Protein AF-A0A699SWR4-F1 (afdb_monomer_lite)

Organism: Tanacetum cinerariifolium (NCBI:txid118510)

Structure (mmCIF, N/CA/C/O backbone):
data_AF-A0A699SWR4-F1
#
_entry.id   AF-A0A699SWR4-F1
#
loop_
_atom_site.group_PDB
_atom_site.id
_atom_site.type_symbol
_atom_site.label_atom_id
_atom_site.label_alt_id
_atom_site.label_comp_id
_atom_site.label_asym_id
_atom_site.label_entity_id
_atom_site.label_seq_id
_atom_site.pdbx_PDB_ins_code
_atom_site.Cartn_x
_atom_site.Cartn_y
_atom_site.Cartn_z
_atom_site.occupancy
_atom_site.B_iso_or_equiv
_atom_site.auth_seq_id
_atom_site.auth_comp_id
_atom_site.auth_asym_id
_atom_site.auth_atom_id
_atom_site.pdbx_PDB_model_num
ATOM 1 N N . MET A 1 1 ? -3.259 -6.787 -15.271 1.00 57.53 1 MET A N 1
ATOM 2 C CA . MET A 1 1 ? -4.156 -6.525 -14.122 1.00 57.53 1 MET A CA 1
ATOM 3 C C . MET A 1 1 ? -5.266 -7.560 -14.069 1.00 57.53 1 MET A C 1
ATOM 5 O O . MET A 1 1 ? -5.695 -7.876 -12.969 1.00 57.53 1 MET A O 1
ATOM 9 N N . ASP A 1 2 ? -5.693 -8.113 -15.210 1.00 59.84 2 ASP A N 1
ATOM 10 C CA . ASP A 1 2 ? -6.734 -9.155 -15.297 1.00 59.84 2 ASP A CA 1
ATOM 11 C C . ASP A 1 2 ? -6.330 -10.509 -14.678 1.00 59.84 2 ASP A C 1
ATOM 13 O O . ASP A 1 2 ? -7.136 -11.424 -14.538 1.00 59.84 2 ASP A O 1
ATOM 17 N N . ASP A 1 3 ? -5.061 -10.639 -14.308 1.00 80.44 3 ASP A N 1
ATOM 18 C CA . ASP A 1 3 ? -4.414 -11.795 -13.708 1.00 80.44 3 ASP A CA 1
ATOM 19 C C . ASP A 1 3 ? -4.476 -11.812 -12.167 1.00 80.44 3 ASP A C 1
ATOM 21 O O . ASP A 1 3 ? -4.221 -12.850 -11.550 1.00 80.44 3 ASP A O 1
ATOM 25 N N . PHE A 1 4 ? -4.891 -10.714 -11.527 1.00 81.94 4 PHE A N 1
ATOM 26 C CA . PHE A 1 4 ? -5.084 -10.657 -10.076 1.00 81.94 4 PHE A CA 1
ATOM 27 C C . PHE A 1 4 ? -6.535 -10.951 -9.699 1.00 81.94 4 PHE A C 1
ATOM 29 O O . PHE A 1 4 ? -7.469 -10.392 -10.266 1.00 81.94 4 PHE A O 1
ATOM 36 N N . LYS A 1 5 ? -6.738 -11.793 -8.679 1.00 88.12 5 LYS A N 1
ATOM 37 C CA . LYS A 1 5 ? -8.084 -12.050 -8.139 1.00 88.12 5 LYS A CA 1
ATOM 38 C C . LYS A 1 5 ? -8.679 -10.816 -7.463 1.00 88.12 5 LYS A C 1
ATOM 40 O O . LYS A 1 5 ? -9.885 -10.614 -7.526 1.00 88.12 5 LYS A O 1
ATOM 45 N N . VAL A 1 6 ? -7.832 -10.017 -6.814 1.00 89.94 6 VAL A N 1
ATOM 46 C CA . VAL A 1 6 ? -8.196 -8.790 -6.100 1.00 89.94 6 VAL A CA 1
ATOM 47 C C . VAL A 1 6 ? -7.030 -7.808 -6.200 1.00 89.94 6 VAL A C 1
ATOM 49 O O . VAL A 1 6 ? -5.873 -8.212 -6.097 1.00 89.94 6 VAL A O 1
ATOM 52 N N . VAL A 1 7 ? -7.337 -6.520 -6.365 1.00 89.94 7 VAL A N 1
ATOM 53 C CA . VAL A 1 7 ? -6.365 -5.422 -6.284 1.00 89.94 7 VAL A CA 1
ATOM 54 C C . VAL A 1 7 ? -6.783 -4.491 -5.151 1.00 89.94 7 VAL A C 1
ATOM 56 O O . VAL A 1 7 ? -7.900 -3.977 -5.147 1.00 89.94 7 VAL A O 1
ATOM 59 N N . LEU A 1 8 ? -5.887 -4.278 -4.186 1.00 92.38 8 LEU A N 1
ATOM 60 C CA . LEU A 1 8 ? -6.110 -3.361 -3.068 1.00 92.38 8 LEU A CA 1
ATOM 61 C C . LEU A 1 8 ? -5.557 -1.979 -3.427 1.00 92.38 8 LEU A C 1
ATOM 63 O O . LEU A 1 8 ? -4.354 -1.815 -3.626 1.00 92.38 8 LEU A O 1
ATOM 67 N N . GLY A 1 9 ? -6.445 -0.992 -3.538 1.00 93.31 9 GLY A N 1
ATOM 68 C CA . GLY A 1 9 ? -6.070 0.397 -3.801 1.00 93.31 9 GLY A CA 1
ATOM 69 C C . GLY A 1 9 ? -5.556 1.120 -2.554 1.00 93.31 9 GLY A C 1
ATOM 70 O O . GLY A 1 9 ? -5.783 0.684 -1.427 1.00 93.31 9 GLY A O 1
ATOM 71 N N . LEU A 1 10 ? -4.917 2.275 -2.758 1.00 93.81 10 LEU A N 1
ATOM 72 C CA . LEU A 1 10 ? -4.425 3.115 -1.660 1.00 93.81 10 LEU A CA 1
ATOM 73 C C . LEU A 1 10 ? -5.550 3.586 -0.728 1.00 93.81 10 LEU A C 1
ATOM 75 O O . LEU A 1 10 ? -5.347 3.619 0.47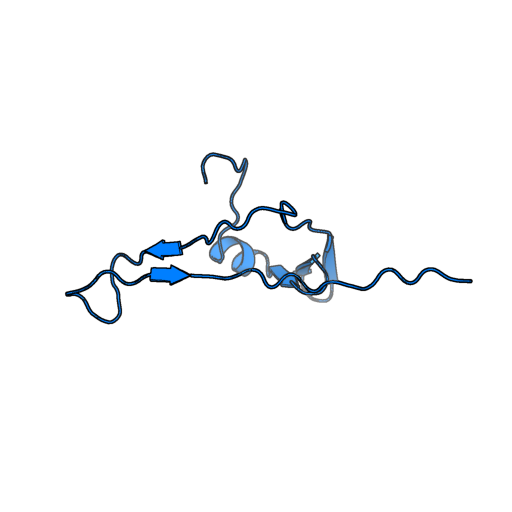5 1.00 93.81 10 LEU A O 1
ATOM 79 N N . GLU A 1 11 ? -6.742 3.877 -1.259 1.00 95.75 11 GLU A N 1
ATOM 80 C CA . GLU A 1 11 ? -7.912 4.258 -0.451 1.00 95.75 11 GLU A CA 1
ATOM 81 C C . GLU A 1 11 ? -8.325 3.149 0.528 1.00 95.75 11 GLU A C 1
ATOM 83 O O . GLU A 1 11 ? -8.649 3.413 1.684 1.00 95.75 11 GLU A O 1
ATOM 88 N N . PHE A 1 12 ? -8.272 1.886 0.089 1.00 95.81 12 PHE A N 1
ATOM 89 C CA . PHE A 1 12 ? -8.537 0.754 0.971 1.00 95.81 12 PHE A CA 1
ATOM 90 C C . PHE A 1 12 ? -7.472 0.660 2.064 1.00 95.81 12 PHE A C 1
ATOM 92 O O . PHE A 1 12 ? -7.823 0.544 3.235 1.00 95.81 12 PHE A O 1
ATOM 99 N N . LEU A 1 13 ? -6.191 0.732 1.682 1.00 95.62 13 LEU A N 1
ATOM 100 C CA . LEU A 1 13 ? -5.069 0.668 2.619 1.00 95.62 13 LEU A CA 1
ATOM 101 C C . LEU A 1 13 ? -5.141 1.790 3.662 1.00 95.62 13 LEU A C 1
ATOM 103 O O . LEU A 1 13 ? -4.962 1.515 4.843 1.00 95.62 13 LEU A O 1
ATOM 107 N N . ASP A 1 14 ? -5.491 3.010 3.256 1.00 95.25 14 ASP A N 1
ATOM 108 C CA . ASP A 1 14 ? -5.690 4.145 4.162 1.00 95.25 14 ASP A CA 1
ATOM 109 C C . ASP A 1 14 ? -6.837 3.881 5.150 1.00 95.25 14 ASP A C 1
ATOM 111 O O . ASP A 1 14 ? -6.660 3.974 6.367 1.00 95.25 14 ASP A O 1
ATOM 115 N N . LYS A 1 15 ? -7.987 3.412 4.648 1.00 95.88 15 LYS A N 1
ATOM 116 C CA . LYS A 1 15 ? -9.160 3.085 5.473 1.00 95.88 15 LYS A CA 1
ATOM 117 C C . LYS A 1 15 ? -8.875 2.021 6.535 1.00 95.88 15 LYS A C 1
ATOM 119 O O . LYS A 1 15 ? -9.420 2.108 7.634 1.00 95.88 15 LYS A O 1
ATOM 124 N N . VAL A 1 16 ? -8.056 1.017 6.217 1.00 94.50 16 VAL A N 1
ATOM 125 C CA . VAL A 1 16 ? -7.667 -0.039 7.170 1.00 94.50 16 VAL A CA 1
ATOM 126 C C . VAL A 1 16 ? -6.340 0.249 7.877 1.00 94.50 16 VAL A C 1
ATOM 128 O O . VAL A 1 16 ? -5.824 -0.626 8.568 1.00 94.50 16 VAL A O 1
ATOM 131 N N . ARG A 1 17 ? -5.776 1.455 7.709 1.00 96.00 17 ARG A N 1
ATOM 132 C CA . ARG A 1 17 ? -4.489 1.878 8.285 1.00 96.00 17 ARG A CA 1
ATOM 133 C C . ARG A 1 17 ? -3.362 0.873 8.016 1.00 96.00 17 ARG A C 1
ATOM 135 O O . ARG A 1 17 ? -2.570 0.548 8.904 1.00 96.00 17 ARG A O 1
ATOM 142 N N . ALA A 1 18 ? -3.314 0.368 6.789 1.00 96.69 18 ALA A N 1
ATOM 143 C CA . ALA A 1 18 ? -2.323 -0.586 6.332 1.00 96.69 18 ALA A CA 1
ATOM 144 C C . ALA A 1 18 ? -1.257 0.074 5.455 1.00 96.69 18 ALA A C 1
ATOM 146 O O . ALA A 1 18 ? -1.557 0.939 4.634 1.00 96.69 18 ALA A O 1
ATOM 147 N N . PHE A 1 19 ? -0.006 -0.367 5.581 1.00 94.75 19 PHE A N 1
ATOM 148 C CA . PHE A 1 19 ? 1.090 0.097 4.734 1.00 94.75 19 PHE A CA 1
ATOM 149 C C . PHE A 1 19 ? 2.096 -1.025 4.436 1.00 94.75 19 PHE A C 1
ATOM 151 O O . PHE A 1 19 ? 2.384 -1.861 5.300 1.00 94.75 19 PHE A O 1
ATOM 158 N N . PRO A 1 20 ? 2.645 -1.074 3.209 1.00 93.50 20 PRO A N 1
ATOM 159 C CA . PRO A 1 20 ? 3.629 -2.081 2.841 1.00 93.50 20 PRO A CA 1
ATOM 160 C C . PRO A 1 20 ? 5.006 -1.754 3.437 1.00 93.50 20 PRO A C 1
ATOM 162 O O . PRO A 1 20 ? 5.567 -0.683 3.207 1.00 93.50 20 PRO A O 1
ATOM 165 N N . MET A 1 21 ? 5.597 -2.715 4.141 1.00 93.38 21 MET A N 1
ATOM 166 C CA . MET A 1 21 ? 7.005 -2.719 4.534 1.00 93.38 21 MET A CA 1
ATOM 167 C C . MET A 1 21 ? 7.810 -3.508 3.500 1.00 93.38 21 MET A C 1
ATOM 169 O O . MET A 1 21 ? 8.043 -4.711 3.621 1.00 93.38 21 MET A O 1
ATOM 173 N N . LEU A 1 22 ? 8.232 -2.806 2.446 1.00 86.12 22 LEU A N 1
ATOM 174 C CA . LEU A 1 22 ? 8.862 -3.415 1.269 1.00 86.12 22 LEU A CA 1
ATOM 175 C C . LEU A 1 22 ? 10.149 -4.194 1.588 1.00 86.12 22 LEU A C 1
ATOM 177 O O . LEU A 1 22 ? 10.416 -5.207 0.948 1.00 86.12 22 LEU A O 1
ATOM 181 N N . PHE A 1 23 ? 10.939 -3.742 2.568 1.00 85.06 23 PHE A N 1
ATOM 182 C CA . PHE A 1 23 ? 12.210 -4.382 2.928 1.00 85.06 23 PHE A CA 1
ATOM 183 C C . PHE A 1 23 ? 12.025 -5.724 3.653 1.00 85.06 23 PHE A C 1
ATOM 185 O O . PHE A 1 23 ? 12.871 -6.601 3.529 1.00 85.06 23 PHE A O 1
ATOM 192 N N . SER A 1 24 ? 10.926 -5.891 4.394 1.00 89.06 24 SER A N 1
ATOM 193 C CA . SER A 1 24 ? 10.610 -7.109 5.150 1.00 89.06 24 SER A CA 1
ATOM 194 C C . SER A 1 24 ? 9.580 -7.988 4.445 1.00 89.06 24 SER A C 1
ATOM 196 O O . SER A 1 24 ? 9.078 -8.938 5.043 1.00 89.06 24 SER A O 1
ATOM 198 N N . ASN A 1 25 ? 9.231 -7.656 3.194 1.00 91.44 25 ASN A N 1
ATOM 199 C CA . ASN A 1 25 ? 8.165 -8.303 2.435 1.00 91.44 25 ASN A CA 1
ATOM 200 C C . ASN A 1 25 ? 6.903 -8.498 3.293 1.00 91.44 25 ASN A C 1
ATOM 202 O O . ASN A 1 25 ? 6.344 -9.589 3.346 1.00 91.44 25 ASN A O 1
ATOM 206 N N . SER A 1 26 ? 6.464 -7.465 4.008 1.00 94.25 26 SER A N 1
ATOM 207 C CA . SER A 1 26 ? 5.312 -7.559 4.911 1.00 94.25 26 SER A CA 1
ATOM 208 C C . SER A 1 26 ? 4.332 -6.413 4.685 1.00 94.25 26 SER A C 1
ATOM 210 O O . SER A 1 26 ? 4.726 -5.316 4.293 1.00 94.25 26 SER A O 1
ATOM 212 N N . LEU A 1 27 ? 3.052 -6.644 4.959 1.00 95.94 27 LEU A N 1
ATOM 213 C CA . LEU A 1 27 ? 2.025 -5.613 5.065 1.00 95.94 27 LEU A CA 1
ATOM 214 C C . LEU A 1 27 ? 1.709 -5.415 6.547 1.00 95.94 27 LEU A C 1
ATOM 216 O O . LEU A 1 27 ? 1.289 -6.353 7.223 1.00 95.94 27 LEU A O 1
ATOM 220 N N . CYS A 1 28 ? 1.925 -4.206 7.051 1.00 96.88 28 CYS A N 1
ATOM 221 C CA . CYS A 1 28 ? 1.555 -3.849 8.414 1.00 96.88 28 CYS A CA 1
ATOM 222 C C . CYS A 1 28 ? 0.143 -3.267 8.409 1.00 96.88 28 CYS A C 1
ATOM 224 O O . CYS A 1 28 ? -0.149 -2.420 7.569 1.00 96.88 28 CYS A O 1
ATOM 226 N N . ILE A 1 29 ? -0.712 -3.708 9.329 1.00 97.56 29 ILE A N 1
ATOM 227 C CA . ILE A 1 29 ? -2.064 -3.190 9.554 1.00 97.56 29 ILE A CA 1
ATOM 228 C C . ILE A 1 29 ? -2.125 -2.684 10.994 1.00 97.56 29 ILE A C 1
ATOM 230 O O . ILE A 1 29 ? -1.816 -3.430 11.928 1.00 97.56 29 ILE A O 1
ATOM 234 N N . LEU A 1 30 ? -2.497 -1.419 11.172 1.00 96.56 30 LEU A N 1
ATOM 235 C CA . LEU A 1 30 ? -2.568 -0.780 12.483 1.00 96.56 30 LEU A CA 1
ATOM 236 C C . LEU A 1 30 ? -4.011 -0.726 12.988 1.00 96.56 30 LEU A C 1
ATOM 238 O O . LEU A 1 30 ? -4.883 -0.190 12.307 1.00 96.56 30 LEU A O 1
ATOM 242 N N . ASP A 1 31 ? -4.242 -1.170 14.222 1.00 92.50 31 ASP A N 1
ATOM 243 C CA . ASP A 1 31 ? -5.537 -1.034 14.891 1.00 92.50 31 ASP A CA 1
ATOM 244 C C . ASP A 1 31 ? -5.364 -0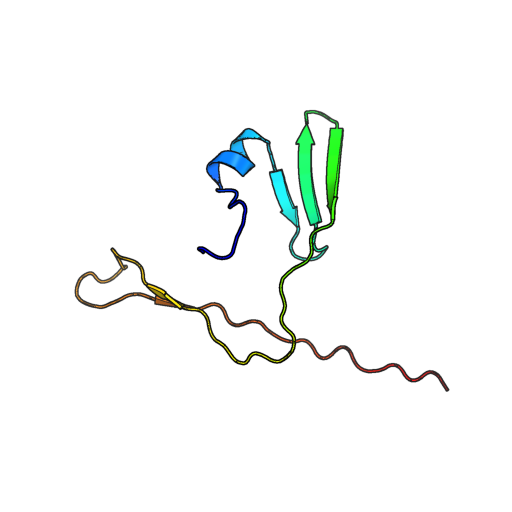.528 16.329 1.00 92.50 31 ASP A C 1
ATOM 246 O O . ASP A 1 31 ? -5.113 -1.277 17.271 1.00 92.50 31 ASP A O 1
ATOM 250 N N . GLY A 1 32 ? -5.449 0.793 16.486 1.00 88.69 32 GLY A N 1
ATOM 251 C CA . GLY A 1 32 ? -5.164 1.473 17.752 1.00 88.69 32 GLY A CA 1
ATOM 252 C C . GLY A 1 32 ? -3.728 1.215 18.215 1.00 88.69 32 GLY A C 1
ATOM 253 O O . GLY A 1 32 ? -2.788 1.639 17.541 1.00 88.69 32 GLY A O 1
ATOM 254 N N . GLU A 1 33 ? -3.596 0.533 19.354 1.00 91.69 33 GLU A N 1
ATOM 255 C CA . GLU A 1 33 ? -2.327 0.082 19.949 1.00 91.69 33 GLU A CA 1
ATOM 256 C C . GLU A 1 33 ? -1.866 -1.285 19.414 1.00 91.69 33 GLU A C 1
ATOM 258 O O . GLU A 1 33 ? -0.719 -1.682 19.618 1.00 91.69 33 GLU A O 1
ATOM 263 N N . ASN A 1 34 ? -2.741 -2.007 18.709 1.00 94.19 34 ASN A N 1
ATOM 264 C CA . ASN A 1 34 ? -2.430 -3.306 18.135 1.00 94.19 34 ASN A CA 1
ATOM 265 C C . ASN A 1 34 ? -1.817 -3.159 16.744 1.00 94.19 34 ASN A C 1
ATOM 267 O O . ASN A 1 34 ? -2.123 -2.240 15.977 1.00 94.19 34 ASN A O 1
ATOM 271 N N . THR A 1 35 ? -0.977 -4.128 16.391 1.00 94.88 35 THR A N 1
ATOM 272 C CA . THR A 1 35 ? -0.402 -4.239 15.052 1.00 94.88 35 THR A CA 1
ATOM 273 C C . THR A 1 35 ? -0.529 -5.669 14.555 1.00 94.88 35 THR A C 1
ATOM 275 O O . THR A 1 35 ? -0.376 -6.627 15.315 1.00 94.88 35 THR A O 1
ATOM 278 N N . CYS A 1 36 ? -0.825 -5.812 13.270 1.00 95.69 36 CYS A N 1
ATOM 279 C CA . CYS A 1 36 ? -0.827 -7.092 12.582 1.00 95.69 36 CYS A CA 1
ATOM 280 C C . CYS A 1 36 ? 0.167 -7.020 11.424 1.00 95.69 36 CYS A C 1
ATOM 282 O O . CYS A 1 36 ? 0.049 -6.158 10.554 1.00 95.69 36 CYS A O 1
ATOM 284 N N . MET A 1 37 ? 1.148 -7.923 11.416 1.00 96.12 37 MET A N 1
ATOM 285 C CA . MET A 1 37 ? 2.029 -8.112 10.269 1.00 96.12 37 MET A CA 1
ATOM 286 C C . MET A 1 37 ? 1.554 -9.301 9.450 1.00 96.12 37 MET A C 1
ATOM 288 O O . MET A 1 37 ? 1.495 -10.428 9.939 1.00 96.12 37 MET A O 1
ATOM 292 N N . VAL A 1 38 ? 1.261 -9.043 8.183 1.00 95.38 38 VAL A N 1
ATOM 293 C CA . VAL A 1 38 ? 0.945 -10.068 7.196 1.00 95.38 38 VAL A CA 1
ATOM 294 C C . VAL A 1 38 ? 2.179 -10.264 6.329 1.00 95.38 38 VAL A C 1
ATOM 296 O O . VAL A 1 38 ? 2.653 -9.316 5.705 1.00 95.38 38 VAL A O 1
ATOM 299 N N . SER A 1 39 ? 2.714 -11.483 6.290 1.00 95.12 39 SER A N 1
ATOM 300 C CA . SER A 1 39 ? 3.798 -11.810 5.362 1.00 95.12 39 SER A CA 1
ATOM 301 C C . SER A 1 39 ? 3.278 -11.726 3.927 1.00 95.12 39 SER A C 1
ATOM 303 O O . SER A 1 39 ? 2.168 -12.168 3.627 1.00 95.12 39 SER A O 1
ATOM 305 N N . THR A 1 40 ? 4.065 -11.125 3.046 1.00 93.06 40 THR A N 1
ATOM 306 C CA . THR A 1 40 ? 3.751 -10.985 1.626 1.00 93.06 40 THR A CA 1
ATOM 307 C C . THR A 1 40 ? 4.877 -11.570 0.797 1.00 93.06 40 THR A C 1
ATOM 309 O O . THR A 1 40 ? 6.039 -11.555 1.190 1.00 93.06 40 THR A O 1
ATOM 312 N N . GLU A 1 41 ? 4.539 -12.032 -0.394 1.00 87.94 41 GLU A N 1
ATOM 313 C CA . GLU A 1 41 ? 5.524 -12.417 -1.389 1.00 87.94 41 GLU A CA 1
ATOM 314 C C . GLU A 1 41 ? 5.474 -11.405 -2.522 1.00 87.94 41 GLU A C 1
ATOM 316 O O . GLU A 1 41 ? 4.407 -11.002 -2.994 1.00 87.94 41 GLU A O 1
ATOM 321 N N . ARG A 1 42 ? 6.651 -10.963 -2.959 1.00 82.75 42 ARG A N 1
ATOM 322 C CA . ARG A 1 42 ? 6.759 -10.215 -4.204 1.00 82.75 42 ARG A CA 1
ATOM 323 C C . ARG A 1 42 ? 6.845 -11.232 -5.322 1.00 82.75 42 ARG A C 1
ATOM 325 O O . ARG A 1 42 ? 7.706 -12.105 -5.276 1.00 82.75 42 ARG A O 1
ATOM 332 N N . ASP A 1 43 ? 6.016 -11.064 -6.351 1.00 73.38 43 ASP A N 1
ATOM 333 C CA . ASP A 1 43 ? 6.179 -11.787 -7.613 1.00 73.38 43 ASP A CA 1
ATOM 334 C C . ASP A 1 43 ? 7.429 -11.246 -8.337 1.00 73.38 43 ASP A C 1
ATOM 336 O O . ASP A 1 43 ? 7.401 -10.427 -9.269 1.00 73.38 43 ASP A O 1
ATOM 340 N N . ALA A 1 44 ? 8.583 -11.618 -7.793 1.00 61.97 44 ALA A N 1
ATOM 341 C CA . ALA A 1 44 ? 9.884 -11.500 -8.402 1.00 61.97 44 ALA A CA 1
ATOM 342 C C . ALA A 1 44 ? 10.095 -12.785 -9.194 1.00 61.97 44 ALA A C 1
ATOM 344 O O . ALA A 1 44 ? 10.751 -13.710 -8.729 1.00 61.97 44 ALA A O 1
ATOM 345 N N . LYS A 1 45 ? 9.513 -12.858 -10.398 1.00 56.03 45 LYS A N 1
ATOM 346 C CA . LYS A 1 45 ? 9.946 -13.842 -11.395 1.00 56.03 45 LYS A CA 1
ATOM 347 C C . LYS A 1 45 ? 11.437 -13.626 -11.629 1.00 56.03 45 LYS A C 1
ATOM 349 O O . LYS A 1 45 ? 11.818 -12.727 -12.385 1.00 56.03 45 LYS A O 1
ATOM 354 N N . SER A 1 46 ? 12.269 -14.401 -10.938 1.00 51.22 46 SER A N 1
ATOM 355 C CA . SER A 1 46 ? 13.708 -14.390 -11.143 1.00 51.22 46 SER A CA 1
ATOM 356 C C . SER A 1 46 ? 13.963 -1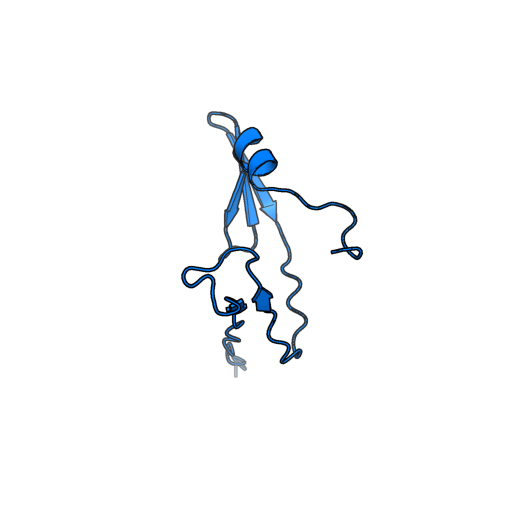4.671 -12.627 1.00 51.22 46 SER A C 1
ATOM 358 O O . SER A 1 46 ? 13.436 -15.618 -13.210 1.00 51.22 46 SER A O 1
ATOM 360 N N . GLY A 1 47 ? 14.686 -13.762 -13.284 1.00 53.59 47 GLY A N 1
ATOM 361 C CA . GLY A 1 47 ? 15.119 -13.934 -14.673 1.00 53.59 47 GLY A CA 1
ATOM 362 C C . GLY A 1 47 ? 14.351 -13.178 -15.764 1.00 53.59 47 GLY A C 1
ATOM 363 O O . GLY A 1 47 ? 14.784 -13.230 -16.916 1.00 53.59 47 GLY A O 1
ATOM 364 N N . SER A 1 48 ? 13.280 -12.427 -15.475 1.00 57.25 48 SER A N 1
ATOM 365 C CA . SER A 1 48 ? 12.655 -11.584 -16.514 1.00 57.25 48 SER A CA 1
ATOM 366 C C . SER A 1 48 ? 13.329 -10.205 -16.585 1.00 57.25 48 SER A C 1
ATOM 368 O O . SER A 1 48 ? 13.180 -9.389 -15.677 1.00 57.25 48 SER A O 1
ATOM 370 N N . LYS A 1 49 ? 14.026 -9.908 -17.692 1.00 58.34 49 LYS A N 1
ATOM 371 C CA . LYS A 1 49 ? 14.571 -8.570 -18.025 1.00 58.34 49 LYS A CA 1
ATOM 372 C C . LYS A 1 49 ? 13.479 -7.587 -18.484 1.00 58.34 49 LYS A C 1
ATOM 374 O O . LYS A 1 49 ? 13.726 -6.719 -19.318 1.00 58.34 49 LYS A O 1
ATOM 379 N N . THR A 1 50 ? 12.249 -7.762 -18.015 1.00 60.06 50 THR A N 1
ATOM 380 C CA . THR A 1 50 ? 11.100 -7.003 -18.500 1.00 60.06 50 THR A CA 1
ATOM 381 C C . THR A 1 50 ? 10.959 -5.721 -17.689 1.00 60.06 50 THR A C 1
ATOM 383 O O . THR A 1 50 ? 10.569 -5.744 -16.522 1.00 60.06 50 THR A O 1
ATOM 386 N N . LEU A 1 51 ? 11.270 -4.590 -18.320 1.00 64.19 51 LEU A N 1
ATOM 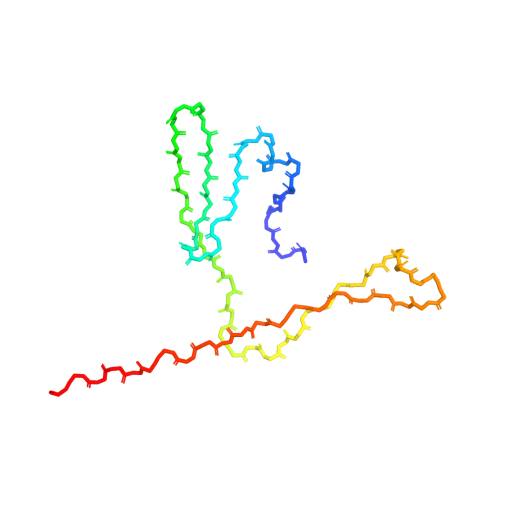387 C CA . LEU A 1 51 ? 10.978 -3.262 -17.792 1.00 64.19 51 LEU A CA 1
ATOM 388 C C . LEU A 1 51 ? 9.472 -3.004 -17.931 1.00 64.19 51 LEU A C 1
ATOM 390 O O . LEU A 1 51 ? 8.943 -2.993 -19.040 1.00 64.19 51 LEU A O 1
ATOM 394 N N . SER A 1 52 ? 8.779 -2.794 -16.813 1.00 66.88 52 SER A N 1
ATOM 395 C CA . SER A 1 52 ? 7.392 -2.321 -16.843 1.00 66.88 52 SER A CA 1
ATOM 396 C C . SER A 1 52 ? 7.384 -0.795 -16.849 1.00 66.88 52 SER A C 1
ATOM 398 O O . SER A 1 52 ? 8.021 -0.169 -15.999 1.00 66.88 52 SER A O 1
ATOM 400 N N . ALA A 1 53 ? 6.665 -0.206 -17.803 1.00 74.50 53 ALA A N 1
ATOM 401 C CA . ALA A 1 53 ? 6.477 1.234 -17.908 1.00 74.50 53 ALA A CA 1
ATOM 402 C C . ALA A 1 53 ? 4.983 1.573 -17.840 1.00 74.50 53 ALA A C 1
ATOM 404 O O . ALA A 1 53 ? 4.169 0.956 -18.527 1.00 74.50 53 ALA A O 1
ATOM 405 N N . MET A 1 54 ? 4.622 2.556 -17.015 1.00 83.12 54 MET A N 1
ATOM 406 C CA . MET A 1 54 ? 3.267 3.100 -16.932 1.00 83.12 54 MET A CA 1
ATOM 407 C C . MET A 1 54 ? 3.234 4.457 -17.630 1.00 83.12 54 MET A C 1
ATOM 409 O O . MET A 1 54 ? 3.937 5.378 -17.221 1.00 83.12 54 MET A O 1
ATOM 413 N N . GLN A 1 55 ? 2.422 4.590 -18.678 1.00 84.44 55 GLN A N 1
ATOM 414 C CA . GLN A 1 55 ? 2.199 5.876 -19.336 1.00 84.44 55 GLN A CA 1
ATOM 415 C C . GLN A 1 55 ? 1.152 6.689 -18.572 1.00 84.44 55 GLN A C 1
ATOM 417 O O . GLN A 1 55 ? 0.043 6.212 -18.327 1.00 84.44 55 GLN A O 1
ATOM 422 N N . PHE A 1 56 ? 1.466 7.940 -18.249 1.00 79.94 56 PHE A N 1
ATOM 423 C CA . PHE A 1 56 ? 0.491 8.869 -17.692 1.00 79.94 56 PHE A CA 1
ATOM 424 C C . PHE A 1 56 ? -0.333 9.514 -18.802 1.00 79.94 56 PHE A C 1
ATOM 426 O O . PHE A 1 56 ? 0.204 10.014 -19.789 1.00 79.94 56 PHE A O 1
ATOM 433 N N . LYS A 1 57 ? -1.652 9.572 -18.597 1.00 77.50 57 LYS A N 1
ATOM 434 C CA . LYS A 1 57 ? -2.570 10.288 -19.493 1.00 77.50 57 LYS A CA 1
ATOM 435 C C . LYS A 1 57 ? -2.288 11.796 -19.525 1.00 77.50 57 LYS A C 1
ATOM 437 O O . LYS A 1 57 ? -2.395 12.408 -20.578 1.00 77.50 57 LYS A O 1
ATOM 442 N N . ASN A 1 58 ? -1.904 12.369 -18.382 1.00 76.94 58 ASN A N 1
ATOM 443 C CA . ASN A 1 58 ? -1.532 13.775 -18.236 1.00 76.94 58 ASN A CA 1
ATOM 444 C C . ASN A 1 58 ? -0.116 13.861 -17.655 1.00 76.94 58 ASN A C 1
ATOM 446 O O . ASN A 1 58 ? 0.064 13.800 -16.441 1.00 76.94 58 ASN A O 1
ATOM 450 N N . GLY A 1 59 ? 0.879 13.962 -18.533 1.00 70.25 59 GLY A N 1
ATOM 451 C CA . GLY A 1 59 ? 2.271 14.185 -18.158 1.00 70.25 59 GLY A CA 1
ATOM 452 C C . GLY A 1 59 ? 2.572 15.636 -17.776 1.00 70.25 59 GLY A C 1
ATOM 453 O O . GLY A 1 59 ? 1.745 16.527 -17.971 1.00 70.25 59 GLY A O 1
ATOM 454 N N . PHE A 1 60 ? 3.783 15.876 -17.261 1.00 73.94 60 PHE A N 1
ATOM 455 C CA . PHE A 1 60 ? 4.289 17.229 -16.991 1.00 73.94 60 PHE A CA 1
ATOM 456 C C . PHE A 1 60 ? 4.301 18.087 -18.265 1.00 73.94 60 PHE A C 1
ATOM 458 O O . PHE A 1 60 ? 3.912 19.252 -18.240 1.00 73.94 60 PHE A O 1
ATOM 465 N N . ASN A 1 61 ? 4.670 17.475 -19.393 1.00 76.50 61 ASN A N 1
ATOM 466 C CA . ASN A 1 61 ? 4.488 18.049 -20.715 1.00 76.50 61 ASN A CA 1
ATOM 467 C C . ASN A 1 61 ? 3.273 17.396 -21.395 1.00 76.50 61 ASN A C 1
ATOM 469 O O . ASN A 1 61 ? 3.210 16.177 -21.517 1.00 76.50 61 ASN A O 1
ATOM 473 N N . LYS A 1 62 ? 2.299 18.202 -21.835 1.00 76.19 62 LYS A N 1
ATOM 474 C CA . LYS A 1 62 ? 1.077 17.714 -22.501 1.00 76.19 62 LYS A CA 1
ATOM 475 C C . LYS A 1 62 ? 1.282 17.396 -23.984 1.00 76.19 62 LYS A C 1
ATOM 477 O O . LYS A 1 62 ? 0.408 16.769 -24.575 1.00 76.19 62 LYS A O 1
ATOM 482 N N . SER A 1 63 ? 2.386 17.842 -24.586 1.00 80.69 63 SER A N 1
ATOM 483 C CA . SER A 1 63 ? 2.687 17.564 -25.994 1.00 80.69 63 SER A CA 1
ATOM 484 C C . SER A 1 63 ? 3.365 16.211 -26.205 1.00 80.69 63 SER A C 1
ATOM 486 O O . SER A 1 63 ? 3.437 15.752 -27.341 1.00 80.69 63 SER A O 1
ATOM 488 N N . GLU A 1 64 ? 3.868 15.577 -25.140 1.00 82.19 64 GLU A N 1
ATOM 489 C CA . GLU A 1 64 ? 4.662 14.353 -25.228 1.00 82.19 64 GLU A CA 1
ATOM 490 C C . GLU A 1 64 ? 4.185 13.289 -24.229 1.00 82.19 64 GLU A C 1
ATOM 492 O O . GLU A 1 64 ? 3.835 13.609 -23.089 1.00 82.19 64 GLU A O 1
ATOM 497 N N . PRO A 1 65 ? 4.185 12.004 -24.618 1.00 79.38 65 PRO A N 1
ATOM 498 C CA . PRO A 1 65 ? 3.910 10.913 -23.693 1.00 79.38 65 PRO A CA 1
ATOM 499 C C . PRO A 1 65 ? 4.895 10.905 -22.513 1.00 79.38 65 PRO A C 1
ATOM 501 O O . PRO A 1 65 ? 6.107 10.899 -22.709 1.00 79.38 65 PRO A O 1
ATOM 504 N N . CYS A 1 66 ? 4.382 10.849 -21.282 1.00 86.69 66 CYS A N 1
ATOM 505 C CA . CYS A 1 66 ? 5.200 10.677 -20.079 1.00 86.69 66 CYS A CA 1
ATOM 506 C C . CYS A 1 66 ? 5.075 9.248 -19.554 1.00 86.69 66 CYS A C 1
ATOM 508 O O . CYS A 1 66 ? 3.962 8.760 -19.350 1.00 86.69 66 CYS A O 1
ATOM 510 N N . TYR A 1 67 ? 6.209 8.606 -19.281 1.00 81.56 67 TYR A N 1
ATOM 511 C CA . TYR A 1 67 ? 6.269 7.235 -18.780 1.00 81.56 67 TYR A CA 1
ATOM 512 C C . TYR A 1 67 ? 7.005 7.185 -17.441 1.00 81.56 67 TYR A C 1
ATOM 514 O O . TYR A 1 67 ? 8.076 7.771 -17.298 1.00 81.56 67 TYR A O 1
ATOM 522 N N 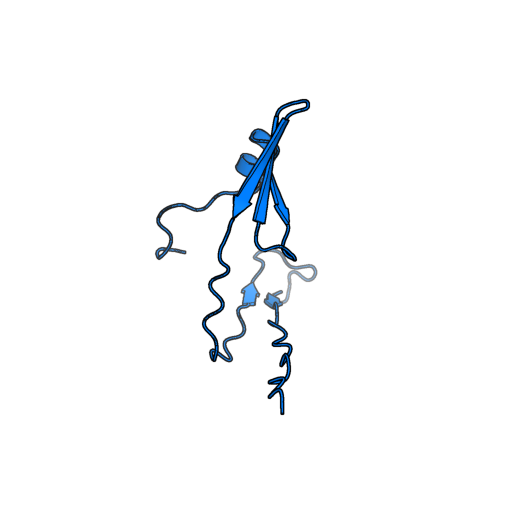. LEU A 1 68 ? 6.456 6.450 -16.476 1.00 80.81 68 LEU A N 1
ATOM 523 C CA . LEU A 1 68 ? 7.172 6.017 -15.281 1.00 80.81 68 LEU A CA 1
ATOM 524 C C . LEU A 1 68 ? 7.699 4.607 -15.520 1.00 80.81 68 LEU A C 1
ATOM 526 O O . LEU A 1 68 ? 6.912 3.682 -15.719 1.00 80.81 68 LEU A O 1
ATOM 530 N N . ALA A 1 69 ? 9.015 4.444 -15.478 1.00 76.19 69 ALA A N 1
ATOM 531 C CA . ALA A 1 69 ? 9.664 3.143 -15.515 1.00 76.19 69 ALA A CA 1
ATOM 532 C C . ALA A 1 69 ? 10.280 2.843 -14.147 1.00 76.19 69 ALA A C 1
ATOM 534 O O . ALA A 1 69 ? 10.910 3.710 -13.541 1.00 76.19 69 ALA A O 1
ATOM 535 N N . VAL A 1 70 ? 10.106 1.613 -13.669 1.00 70.06 70 VAL A N 1
ATOM 536 C CA . VAL A 1 70 ? 10.745 1.130 -12.440 1.00 70.06 70 VAL A CA 1
ATOM 537 C C . VAL A 1 70 ? 11.617 -0.063 -12.803 1.00 70.06 70 VAL A C 1
ATOM 539 O O . VAL A 1 70 ? 11.119 -1.080 -13.288 1.00 70.06 70 VAL A O 1
ATOM 542 N N . THR A 1 71 ? 12.921 0.061 -12.567 1.00 57.97 71 THR A N 1
ATOM 543 C CA . THR A 1 71 ? 13.877 -1.034 -12.757 1.00 57.97 71 THR A CA 1
ATOM 544 C C . THR A 1 71 ? 14.022 -1.805 -11.452 1.00 57.97 71 THR A C 1
ATOM 546 O O . THR A 1 71 ? 14.252 -1.215 -10.397 1.00 57.97 71 THR A O 1
ATOM 549 N N . ARG A 1 72 ? 13.897 -3.133 -11.520 1.00 63.66 72 ARG A N 1
ATOM 550 C CA . ARG A 1 72 ? 14.233 -4.020 -10.401 1.00 63.66 72 ARG A CA 1
ATOM 551 C C . ARG A 1 72 ? 15.755 -4.168 -10.352 1.00 63.66 72 ARG A C 1
ATOM 553 O O . ARG A 1 72 ? 16.359 -4.579 -11.339 1.00 63.66 72 ARG A O 1
ATOM 560 N N . LEU A 1 73 ? 16.368 -3.777 -9.236 1.00 59.88 73 LEU A N 1
ATOM 561 C CA . LEU A 1 73 ? 17.784 -4.026 -8.978 1.00 59.88 73 LEU A CA 1
ATOM 562 C C . LEU A 1 73 ? 17.914 -5.415 -8.352 1.00 59.88 73 LEU A C 1
ATOM 564 O O . LEU A 1 73 ? 17.482 -5.624 -7.223 1.00 59.88 73 LEU A O 1
ATOM 568 N N . GLU A 1 74 ? 18.498 -6.352 -9.091 1.00 63.81 74 GLU A N 1
ATOM 569 C CA . GLU A 1 74 ? 18.848 -7.671 -8.568 1.00 63.81 74 GLU A CA 1
ATOM 570 C C . GLU A 1 74 ? 20.193 -7.552 -7.827 1.00 63.81 74 GLU A C 1
ATOM 572 O O . GLU A 1 74 ? 21.239 -7.372 -8.455 1.00 63.81 74 GLU A O 1
ATOM 577 N N . THR A 1 75 ? 20.190 -7.607 -6.493 1.00 54.84 75 THR A N 1
ATOM 578 C CA . THR A 1 75 ? 21.420 -7.749 -5.698 1.00 54.84 75 THR A CA 1
ATOM 579 C C . THR A 1 75 ? 21.806 -9.221 -5.630 1.00 54.84 75 THR A C 1
ATOM 581 O O . THR A 1 75 ? 21.061 -10.047 -5.116 1.00 54.84 75 THR A O 1
ATOM 584 N N . ASN A 1 76 ? 22.974 -9.554 -6.176 1.00 56.09 76 ASN A N 1
ATOM 585 C CA . ASN A 1 76 ? 23.522 -10.904 -6.150 1.00 56.09 76 ASN A CA 1
ATOM 586 C C . ASN A 1 76 ? 24.120 -11.161 -4.756 1.00 56.09 76 ASN A C 1
ATOM 588 O O . ASN A 1 76 ? 25.261 -10.785 -4.482 1.00 56.09 76 ASN A O 1
ATOM 592 N N . GLU A 1 77 ? 23.323 -11.720 -3.849 1.00 53.34 77 GLU A N 1
ATOM 593 C CA . GLU A 1 77 ? 23.795 -12.157 -2.535 1.00 53.34 77 GLU A CA 1
ATOM 594 C C . GLU A 1 77 ? 24.658 -13.405 -2.744 1.00 53.34 77 GLU A C 1
ATOM 596 O O . GLU A 1 77 ? 24.169 -14.476 -3.101 1.00 53.34 77 GLU A O 1
ATOM 601 N N . GLY A 1 78 ? 25.974 -13.218 -2.629 1.00 44.44 78 GLY A N 1
ATOM 602 C CA . GLY A 1 78 ? 26.973 -14.239 -2.906 1.00 44.44 78 GLY A CA 1
ATOM 603 C C . GLY A 1 78 ? 26.710 -15.538 -2.151 1.00 44.44 78 GLY A C 1
ATOM 604 O O . GLY A 1 78 ? 26.416 -15.543 -0.959 1.00 44.44 78 GLY A O 1
ATOM 605 N N . SER A 1 79 ? 26.880 -16.654 -2.858 1.00 45.66 79 SER A N 1
ATOM 606 C CA . SER A 1 79 ? 26.950 -17.985 -2.271 1.00 45.66 79 SER A CA 1
ATOM 607 C C . SER A 1 79 ? 28.098 -18.043 -1.258 1.00 45.66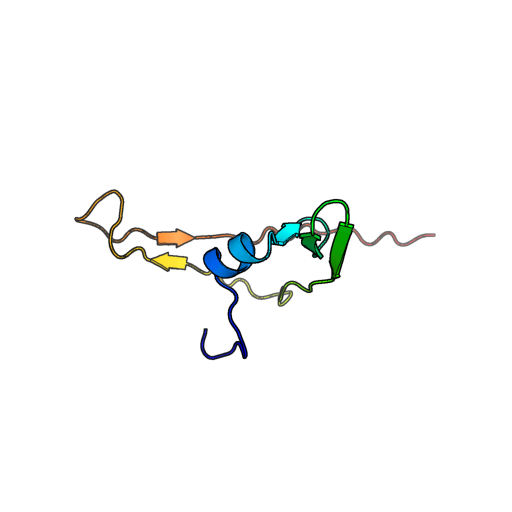 79 SER A C 1
ATOM 609 O O . SER A 1 79 ? 29.260 -18.221 -1.635 1.00 45.66 79 SER A O 1
ATOM 611 N N . SER A 1 80 ? 27.795 -17.925 0.028 1.00 47.09 80 SER A N 1
ATOM 612 C CA . SER A 1 80 ? 28.680 -18.367 1.100 1.00 47.09 80 SER A CA 1
ATOM 613 C C . SER A 1 80 ? 28.701 -19.897 1.091 1.00 47.09 80 SER A C 1
ATOM 615 O O . SER A 1 80 ? 27.915 -20.566 1.757 1.00 47.09 80 SER A O 1
ATOM 617 N N . LYS A 1 81 ? 29.605 -20.473 0.289 1.00 41.84 81 LYS A N 1
ATOM 618 C CA . LYS A 1 81 ? 30.097 -21.826 0.552 1.00 41.84 81 LYS A CA 1
ATOM 619 C C . LYS A 1 81 ? 30.962 -21.745 1.804 1.00 41.84 81 LYS A C 1
ATOM 621 O O . LYS A 1 81 ? 32.007 -21.106 1.791 1.00 41.84 81 LYS A O 1
ATOM 626 N N . VAL A 1 82 ? 30.461 -22.345 2.874 1.00 43.59 82 VAL A N 1
ATOM 627 C CA . VAL A 1 82 ? 31.215 -22.625 4.091 1.00 43.59 82 VAL A CA 1
ATOM 628 C C . VAL A 1 82 ? 32.114 -23.822 3.774 1.00 43.59 82 VAL A C 1
ATOM 630 O O . VAL A 1 82 ? 31.597 -24.886 3.428 1.00 43.59 82 VAL A O 1
ATOM 633 N N . GLU A 1 83 ? 33.427 -23.620 3.826 1.00 34.75 83 GLU A N 1
ATOM 634 C CA . GLU A 1 83 ? 34.424 -24.673 4.064 1.00 34.75 83 GLU A CA 1
ATOM 635 C C . GLU A 1 83 ? 35.065 -24.393 5.424 1.00 34.75 83 GLU A C 1
ATOM 637 O O . GLU A 1 83 ? 35.356 -23.201 5.689 1.00 34.75 83 GLU A O 1
#

Secondary structure (DSSP, 8-state):
-TT-S----HHHHHHTTEEEEGGGTEEEEEETTEEEEEE------TT----EEEEESS-SSTTS-EEEEE-------------

Sequence (83 aa):
MDDFKVVLGLEFLDKVRAFPMLFSNSLCILDGENTCMVSTERDAKSGSKTLSAMQFKNGFNKSEPCYLAVTRLETNEGSSKVE

Foldseek 3Di:
DVPDPDDDDPVNCVVQVWDAPPVQQWIWGDDPPDIDTDHHDDPPPPPDPDWDKDWDCDDPDNVDIDIDTDDDDDDDPDPPPDD

pLDDT: mean 78.27, std 16.99, range [34.75, 97.56]

Radius of gyration: 18.09 Å; chains: 1; bounding box: 44×43×46 Å